Protein AF-A0A3D2XGN0-F1 (afdb_monomer_lite)

Radius of gyration: 17.36 Å; chains: 1; bounding box: 43×26×46 Å

pLDDT: mean 86.52, std 13.49, range [35.97, 97.38]

Foldseek 3Di:
DQPAWDDDQNDTHGHPNLVPPPVVVVVVVVVLVVLPDQKDWDADSVDRVDTDIDGRCSHPCVVVDDDPDDDDDDDDCVVPVPVVD

Secondary structure (DSSP, 8-state):
----PEEETTEEEPTTGGG-HHHHHHHHHHHHHT---SEEEEE-SS-TT-EEEEE-TTSTTGGG------------TTT-GGGG-

Sequence (85 aa):
QNHGASFFSGFLYQKNWHHDFEYTQWMGSEIMQDKTSLAIACPSAVVQQEQNFLLNPAHKDYGKIRLKEVSGFYFDERLFPSMYR

Structure (mmCIF, N/CA/C/O backbone):
data_AF-A0A3D2XGN0-F1
#
_entry.id   AF-A0A3D2XGN0-F1
#
loop_
_atom_site.group_PDB
_atom_site.id
_atom_site.type_symbol
_atom_site.label_atom_id
_atom_site.label_alt_id
_atom_site.label_comp_id
_atom_site.label_asym_id
_atom_site.label_entity_id
_atom_site.label_seq_id
_atom_site.pdbx_PDB_ins_code
_atom_site.Cartn_x
_atom_site.Cartn_y
_atom_site.Cartn_z
_atom_site.occupancy
_atom_site.B_iso_or_equiv
_atom_site.auth_seq_id
_atom_site.auth_comp_id
_atom_site.auth_asym_id
_atom_site.auth_atom_id
_atom_site.pdbx_PDB_model_num
ATOM 1 N N . GLN A 1 1 ? 25.723 8.090 15.786 1.00 35.97 1 GLN A N 1
ATOM 2 C CA . GLN A 1 1 ? 24.876 9.252 15.441 1.00 35.97 1 GLN A CA 1
ATOM 3 C C . GLN A 1 1 ? 23.791 8.751 14.485 1.00 35.97 1 GLN A C 1
ATOM 5 O O . GLN A 1 1 ? 24.030 8.661 13.291 1.00 35.97 1 GLN A O 1
ATOM 10 N N . ASN A 1 2 ? 22.644 8.314 15.016 1.00 38.31 2 ASN A N 1
ATOM 11 C CA . ASN A 1 2 ? 21.617 7.558 14.281 1.00 38.31 2 ASN A CA 1
ATOM 12 C C . ASN A 1 2 ? 20.470 8.482 13.838 1.00 38.31 2 ASN A C 1
ATOM 14 O O . ASN A 1 2 ? 19.440 8.531 14.496 1.00 38.31 2 ASN A O 1
ATOM 18 N N . HIS A 1 3 ? 20.647 9.219 12.740 1.00 48.53 3 HIS A N 1
ATOM 19 C CA . HIS A 1 3 ? 19.624 10.133 12.193 1.00 48.53 3 HIS A CA 1
ATOM 20 C C . HIS A 1 3 ? 18.928 9.572 10.932 1.00 48.53 3 HIS A C 1
ATOM 22 O O . HIS A 1 3 ? 18.480 10.323 10.078 1.00 48.53 3 HIS A O 1
ATOM 28 N N . GLY A 1 4 ? 18.883 8.247 10.759 1.00 55.12 4 GLY A N 1
ATOM 29 C CA . GLY A 1 4 ? 18.566 7.614 9.470 1.00 55.12 4 GLY A CA 1
ATOM 30 C C . GLY A 1 4 ? 17.108 7.214 9.225 1.00 55.12 4 GLY A C 1
ATOM 31 O O . GLY A 1 4 ? 16.905 6.268 8.474 1.00 55.12 4 GLY A O 1
ATOM 32 N N . ALA A 1 5 ? 16.116 7.837 9.863 1.00 61.34 5 ALA A N 1
ATOM 33 C CA . ALA A 1 5 ? 14.708 7.507 9.616 1.00 61.34 5 ALA A CA 1
ATOM 34 C C . ALA A 1 5 ? 14.104 8.431 8.545 1.00 61.34 5 ALA A C 1
ATOM 36 O O . ALA A 1 5 ? 14.335 9.640 8.567 1.00 61.34 5 ALA A O 1
ATOM 37 N N . SER A 1 6 ? 13.323 7.872 7.621 1.00 65.50 6 SER A N 1
ATOM 38 C CA . SER A 1 6 ? 12.560 8.641 6.631 1.00 65.50 6 SER A CA 1
ATOM 39 C C . SER A 1 6 ? 11.125 8.819 7.120 1.00 65.50 6 SER A C 1
ATOM 41 O O . SER A 1 6 ? 10.482 7.848 7.504 1.00 65.50 6 SER A O 1
ATOM 43 N N . PHE A 1 7 ? 10.612 10.049 7.112 1.00 65.19 7 PHE A N 1
ATOM 44 C CA . PHE A 1 7 ? 9.227 10.331 7.495 1.00 65.19 7 PHE A CA 1
ATOM 45 C C . PHE A 1 7 ? 8.332 10.370 6.256 1.00 65.19 7 PHE A C 1
ATOM 47 O O . PHE A 1 7 ? 8.603 11.130 5.327 1.00 65.19 7 PHE A O 1
ATOM 54 N N . PHE A 1 8 ? 7.266 9.571 6.242 1.00 65.44 8 PHE A N 1
ATOM 55 C CA . PHE A 1 8 ? 6.293 9.565 5.153 1.00 65.44 8 PHE A CA 1
ATOM 56 C C . PHE A 1 8 ? 4.883 9.290 5.682 1.00 65.44 8 PHE A C 1
ATOM 58 O O . PHE A 1 8 ? 4.668 8.326 6.410 1.00 65.44 8 PHE A O 1
ATOM 65 N N . SER A 1 9 ? 3.918 10.141 5.319 1.00 63.97 9 SER A N 1
ATOM 66 C CA . SER A 1 9 ? 2.494 9.997 5.674 1.00 63.97 9 SER A CA 1
ATOM 67 C C . SER A 1 9 ? 2.216 9.706 7.164 1.00 63.97 9 SER A C 1
ATOM 69 O O . SER A 1 9 ? 1.327 8.924 7.493 1.00 63.97 9 SER A O 1
ATOM 71 N N . GLY A 1 10 ? 2.972 10.318 8.082 1.00 70.12 10 GLY A N 1
ATOM 72 C CA . GLY A 1 10 ? 2.802 10.097 9.525 1.00 70.12 10 GLY A CA 1
ATOM 73 C C . GLY A 1 10 ? 3.570 8.898 10.092 1.00 70.12 10 GLY A C 1
ATOM 74 O O . GLY A 1 10 ? 3.603 8.738 11.309 1.00 70.12 10 GLY A O 1
ATOM 75 N N . PHE A 1 11 ? 4.233 8.102 9.250 1.00 76.44 11 PHE A N 1
ATOM 76 C CA . PHE A 1 11 ? 5.034 6.949 9.657 1.00 76.44 11 PHE A CA 1
ATOM 77 C C . PHE A 1 11 ? 6.533 7.238 9.544 1.00 76.44 11 PHE A C 1
ATOM 79 O O . PHE A 1 11 ? 7.005 7.881 8.602 1.00 76.44 11 PHE A O 1
ATOM 86 N N . LEU A 1 12 ? 7.290 6.738 10.521 1.00 79.50 12 LEU A N 1
ATOM 87 C CA . LEU A 1 12 ? 8.748 6.727 10.494 1.00 79.50 12 LEU A CA 1
ATOM 88 C C . LEU A 1 12 ? 9.223 5.386 9.939 1.00 79.50 12 LEU A C 1
ATOM 90 O O . LEU A 1 12 ? 9.055 4.344 10.570 1.00 79.50 12 LEU A O 1
ATOM 94 N N . TYR A 1 13 ? 9.844 5.435 8.770 1.00 84.62 13 TYR A N 1
ATOM 95 C CA . TYR A 1 13 ? 10.476 4.291 8.137 1.00 84.62 13 TYR A CA 1
ATOM 96 C C . TYR A 1 13 ? 11.932 4.196 8.573 1.00 84.62 13 TYR A C 1
ATOM 98 O O . TYR A 1 13 ? 12.666 5.190 8.579 1.00 84.62 13 TYR A O 1
ATOM 106 N N . GLN A 1 14 ? 12.365 2.982 8.904 1.00 88.56 14 GLN A N 1
ATOM 107 C CA . GLN A 1 14 ? 13.774 2.694 9.144 1.00 88.56 14 GLN A CA 1
ATOM 108 C C . GLN A 1 14 ? 14.622 2.957 7.889 1.00 88.56 14 GLN A C 1
ATOM 110 O O . GLN A 1 14 ? 14.139 2.928 6.751 1.00 88.56 14 GLN A O 1
ATOM 115 N N . LYS A 1 15 ? 15.921 3.201 8.096 1.00 88.12 15 LYS A N 1
ATOM 116 C CA . LYS A 1 15 ? 16.881 3.326 6.996 1.00 88.12 15 LYS A CA 1
ATOM 117 C C . LYS A 1 15 ? 16.816 2.073 6.120 1.00 88.12 15 LYS A C 1
ATOM 119 O O . LYS A 1 15 ? 16.814 0.970 6.650 1.00 88.12 15 LYS A O 1
ATOM 124 N N . ASN A 1 16 ? 16.828 2.246 4.797 1.00 90.56 16 ASN A N 1
ATOM 125 C CA . ASN A 1 16 ? 16.805 1.146 3.824 1.00 90.56 16 ASN A CA 1
ATOM 126 C C . ASN A 1 16 ? 15.576 0.221 3.935 1.00 90.56 16 ASN A C 1
ATOM 128 O O . ASN A 1 16 ? 15.656 -0.934 3.530 1.00 90.56 16 ASN A O 1
ATOM 132 N N . TRP A 1 17 ? 14.435 0.724 4.423 1.00 92.50 17 TRP A N 1
ATOM 133 C CA . TRP A 1 17 ? 13.182 -0.039 4.540 1.00 92.50 17 TRP A CA 1
ATOM 134 C C . TRP A 1 17 ? 12.797 -0.812 3.264 1.00 92.50 17 TRP A C 1
ATOM 136 O O . TRP A 1 17 ? 12.255 -1.903 3.351 1.00 92.50 17 TRP A O 1
ATOM 146 N N . HIS A 1 18 ? 13.100 -0.278 2.077 1.00 91.44 18 HIS A N 1
ATOM 147 C CA . HIS A 1 18 ? 12.766 -0.884 0.781 1.00 91.44 18 HIS A CA 1
ATOM 148 C C . HIS A 1 18 ? 13.596 -2.136 0.451 1.00 91.44 18 HIS A C 1
ATOM 150 O O . HIS A 1 18 ? 13.296 -2.829 -0.516 1.00 91.44 18 HIS A O 1
ATOM 156 N N . HIS A 1 19 ? 14.625 -2.431 1.248 1.00 93.88 19 HIS A N 1
ATOM 157 C CA . HIS A 1 19 ? 15.394 -3.672 1.189 1.00 93.88 19 HIS A CA 1
ATOM 158 C C . HIS A 1 19 ? 14.998 -4.673 2.284 1.00 93.88 19 HIS A C 1
ATOM 160 O O . HIS A 1 19 ? 15.513 -5.788 2.294 1.00 93.88 19 HIS A O 1
ATOM 166 N N . ASP A 1 20 ? 14.100 -4.288 3.193 1.00 94.94 20 ASP A N 1
ATOM 167 C CA .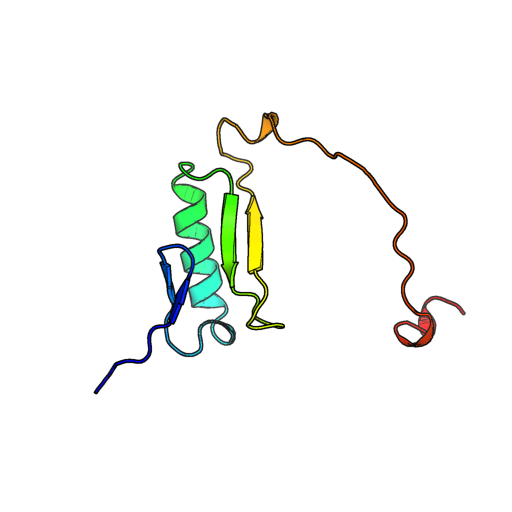 ASP A 1 20 ? 13.671 -5.098 4.329 1.00 94.94 20 ASP A CA 1
ATOM 168 C C . ASP A 1 20 ? 12.196 -5.497 4.168 1.00 94.94 20 ASP A C 1
ATOM 170 O O . ASP A 1 20 ? 11.256 -4.801 4.576 1.00 94.94 20 ASP A O 1
ATOM 174 N N . PHE A 1 21 ? 11.992 -6.631 3.497 1.00 95.00 21 PHE A N 1
ATOM 175 C CA . PHE A 1 21 ? 10.656 -7.159 3.235 1.00 95.00 21 PHE A CA 1
ATOM 176 C C . PHE A 1 21 ? 9.937 -7.575 4.519 1.00 95.00 21 PHE A C 1
ATOM 178 O O . PHE A 1 21 ? 8.742 -7.323 4.642 1.00 95.00 21 PHE A O 1
ATOM 185 N N . GLU A 1 22 ? 10.646 -8.157 5.487 1.00 96.44 22 GLU A N 1
ATOM 186 C CA . GLU A 1 22 ? 10.043 -8.590 6.751 1.00 96.44 22 GLU A CA 1
ATOM 187 C C . GLU A 1 22 ? 9.520 -7.389 7.541 1.00 96.44 22 GLU A C 1
ATOM 189 O O . GLU A 1 22 ? 8.364 -7.381 7.966 1.00 96.44 22 GLU A O 1
ATOM 194 N N . TYR A 1 23 ? 10.323 -6.327 7.661 1.00 94.69 23 TYR A N 1
ATOM 195 C CA . TYR A 1 23 ? 9.911 -5.092 8.324 1.00 94.69 23 TYR A CA 1
ATOM 196 C C . TYR A 1 23 ? 8.703 -4.437 7.647 1.00 94.69 23 TYR A C 1
ATOM 198 O O . TYR A 1 23 ? 7.749 -4.042 8.323 1.00 94.69 23 TYR A O 1
ATOM 206 N N . THR A 1 24 ? 8.725 -4.314 6.317 1.00 94.19 24 THR A N 1
ATOM 207 C CA . THR A 1 24 ? 7.633 -3.666 5.572 1.00 94.19 24 THR A CA 1
ATOM 208 C C . THR A 1 24 ? 6.339 -4.479 5.612 1.00 94.19 24 THR A C 1
ATOM 210 O O . THR A 1 24 ? 5.262 -3.895 5.754 1.00 94.19 24 THR A O 1
ATOM 213 N N . GLN A 1 25 ? 6.426 -5.811 5.564 1.00 94.62 25 GLN A N 1
ATOM 214 C CA . GLN A 1 25 ? 5.277 -6.706 5.718 1.00 94.62 25 GLN A CA 1
ATOM 215 C C . GLN A 1 25 ? 4.706 -6.674 7.136 1.00 94.62 25 GLN A C 1
ATOM 217 O O . GLN A 1 25 ? 3.487 -6.572 7.293 1.00 94.62 25 GLN A O 1
ATOM 222 N N . TRP A 1 26 ? 5.561 -6.728 8.160 1.00 94.75 26 TRP A N 1
ATOM 223 C CA . TRP A 1 26 ? 5.143 -6.620 9.558 1.00 94.75 26 TRP A CA 1
ATOM 224 C C . TRP A 1 26 ? 4.429 -5.292 9.811 1.00 94.75 26 TRP A C 1
ATOM 226 O O . TRP A 1 26 ? 3.278 -5.290 10.244 1.00 94.75 26 TRP A O 1
ATOM 236 N N . MET A 1 27 ? 5.054 -4.167 9.449 1.00 91.62 27 MET A N 1
ATOM 237 C CA . MET A 1 27 ? 4.457 -2.842 9.620 1.00 91.62 27 MET A CA 1
ATOM 238 C C . MET A 1 27 ? 3.111 -2.740 8.893 1.00 91.62 27 MET A C 1
ATOM 240 O O . MET A 1 27 ? 2.124 -2.306 9.482 1.00 91.62 27 MET A O 1
ATOM 244 N N . GLY A 1 28 ? 3.053 -3.152 7.622 1.00 90.69 28 GLY A N 1
ATOM 245 C CA . GLY A 1 28 ? 1.812 -3.125 6.850 1.00 90.69 28 GLY A CA 1
ATOM 246 C C . GLY A 1 28 ? 0.705 -3.966 7.493 1.00 90.69 28 GLY A C 1
ATOM 247 O O . GLY A 1 28 ? -0.447 -3.535 7.536 1.00 90.69 28 GLY A O 1
ATOM 248 N N . SER A 1 29 ? 1.059 -5.130 8.043 1.00 91.81 29 SER A N 1
ATOM 249 C CA . SER A 1 29 ? 0.123 -6.020 8.736 1.00 91.81 29 SER A CA 1
ATOM 250 C C . SER A 1 29 ? -0.437 -5.384 10.005 1.00 91.81 29 SER A C 1
ATOM 252 O O . SER A 1 29 ? -1.651 -5.410 10.200 1.00 91.81 29 SER A O 1
ATOM 254 N N . GLU A 1 30 ? 0.411 -4.775 10.834 1.00 91.31 30 GLU A N 1
ATOM 255 C CA . GLU A 1 30 ? -0.016 -4.100 12.066 1.00 91.31 30 GLU A CA 1
ATOM 256 C C . GLU A 1 30 ? -0.994 -2.956 11.770 1.00 91.31 30 GLU A C 1
ATOM 258 O O . GLU A 1 30 ? -2.065 -2.878 12.374 1.00 91.31 30 GLU A O 1
ATOM 263 N N . ILE A 1 31 ? -0.691 -2.104 10.782 1.00 88.38 31 ILE A N 1
ATOM 264 C CA . ILE A 1 31 ? -1.568 -0.964 10.475 1.00 88.38 31 ILE A CA 1
ATOM 265 C C . ILE A 1 31 ? -2.905 -1.435 9.871 1.00 88.38 31 ILE A C 1
ATOM 267 O O . ILE A 1 31 ? -3.959 -0.858 10.143 1.00 88.38 31 ILE A O 1
ATOM 271 N N . MET A 1 32 ? -2.905 -2.507 9.071 1.00 89.25 32 MET A N 1
ATOM 272 C CA . MET A 1 32 ? -4.139 -3.075 8.513 1.00 89.25 32 MET A CA 1
ATOM 273 C C . MET A 1 32 ? -5.037 -3.720 9.583 1.00 89.25 32 MET A C 1
ATOM 275 O O . MET A 1 32 ? -6.266 -3.656 9.462 1.00 89.25 32 MET A O 1
ATOM 279 N N . GLN A 1 33 ? -4.457 -4.319 10.629 1.00 90.75 33 GLN A N 1
ATOM 280 C CA . GLN A 1 33 ? -5.203 -4.983 11.707 1.00 90.75 33 GLN A CA 1
ATOM 281 C C . GLN A 1 33 ? -6.013 -4.015 12.580 1.00 90.75 33 GLN A C 1
ATOM 283 O O . GLN A 1 33 ? -7.076 -4.402 13.068 1.00 90.75 33 GLN A O 1
ATOM 288 N N . ASP A 1 34 ? -5.565 -2.766 12.729 1.00 87.06 34 ASP A N 1
ATOM 289 C CA . ASP A 1 34 ? -6.264 -1.742 13.520 1.00 87.06 34 ASP A CA 1
ATOM 290 C C . ASP A 1 34 ? -7.624 -1.348 12.901 1.00 87.06 34 ASP A C 1
ATOM 292 O O . ASP A 1 34 ? -8.533 -0.889 13.586 1.00 87.06 34 ASP A O 1
ATOM 296 N N . LYS A 1 35 ? -7.825 -1.579 11.590 1.00 88.00 35 LYS A N 1
ATOM 297 C CA . LYS A 1 35 ? -9.087 -1.300 10.857 1.00 88.00 35 LYS A CA 1
ATOM 298 C C . LYS A 1 35 ? -9.603 0.140 11.007 1.00 88.00 35 LYS A C 1
ATOM 300 O O . LYS A 1 35 ? -10.763 0.410 10.695 1.00 88.00 35 LYS A O 1
ATOM 305 N N . THR A 1 36 ? -8.756 1.067 11.447 1.00 90.12 36 THR A N 1
ATOM 306 C CA . THR A 1 36 ? -9.062 2.494 11.629 1.00 90.12 36 THR A CA 1
ATOM 307 C C . THR A 1 36 ? -8.900 3.289 10.341 1.00 90.12 36 THR A C 1
ATOM 309 O O . THR A 1 36 ? -9.589 4.285 10.134 1.00 90.12 36 THR A O 1
ATOM 312 N N . SER A 1 37 ? -8.011 2.834 9.457 1.00 91.25 37 SER A N 1
ATOM 313 C CA . SER A 1 37 ? -7.693 3.500 8.197 1.00 91.25 37 SER A CA 1
ATOM 314 C C . SER A 1 37 ? -8.289 2.744 7.014 1.00 91.25 37 SER A C 1
ATOM 316 O O . SER A 1 37 ? -8.021 1.557 6.827 1.00 91.25 37 SER A O 1
ATOM 318 N N . LEU A 1 38 ? -9.078 3.439 6.187 1.00 94.69 38 LEU A N 1
ATOM 319 C CA . LEU A 1 38 ? -9.584 2.904 4.917 1.00 94.69 38 LEU A CA 1
ATOM 320 C C . LEU A 1 38 ? -8.462 2.724 3.887 1.00 94.69 38 LEU A C 1
ATOM 322 O O . LEU A 1 38 ? -8.461 1.754 3.132 1.00 94.69 38 LEU A O 1
ATOM 326 N N . ALA A 1 39 ? -7.538 3.680 3.846 1.00 93.56 39 ALA A N 1
ATOM 327 C CA 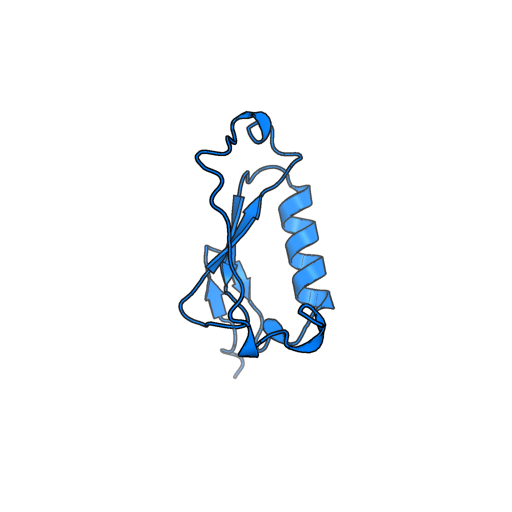. ALA A 1 39 ? -6.419 3.716 2.923 1.00 93.56 39 ALA A CA 1
ATOM 328 C C . ALA A 1 39 ? -5.166 4.211 3.650 1.00 93.56 39 ALA A C 1
ATOM 330 O O . ALA A 1 39 ? -5.259 5.099 4.498 1.00 93.56 39 ALA A O 1
ATOM 331 N N . ILE A 1 40 ? -4.006 3.667 3.293 1.00 91.69 40 ILE A N 1
ATOM 332 C CA . ILE A 1 40 ? -2.697 4.106 3.782 1.00 91.69 40 ILE A CA 1
ATOM 333 C C . ILE A 1 40 ? -1.854 4.504 2.581 1.00 91.69 40 ILE A C 1
ATOM 335 O O . ILE A 1 40 ? -1.693 3.699 1.665 1.00 91.69 40 ILE A O 1
ATOM 339 N N . ALA A 1 41 ? -1.294 5.712 2.602 1.00 92.19 41 ALA A N 1
ATOM 340 C CA . ALA A 1 41 ? -0.259 6.110 1.659 1.00 92.19 41 ALA A CA 1
ATOM 341 C C . ALA A 1 41 ? 1.100 5.571 2.125 1.00 92.19 41 ALA A C 1
ATOM 343 O O . ALA A 1 41 ? 1.508 5.804 3.264 1.00 92.19 41 ALA A O 1
ATOM 344 N N . CYS A 1 42 ? 1.813 4.876 1.245 1.00 92.06 42 CYS A N 1
ATOM 345 C CA . CYS A 1 42 ? 3.167 4.393 1.488 1.00 92.06 42 CYS A CA 1
ATOM 346 C C . CYS A 1 42 ? 4.120 4.882 0.387 1.00 92.06 42 CYS A C 1
ATOM 348 O O . CYS A 1 42 ? 3.695 5.106 -0.750 1.00 92.06 42 CYS A O 1
ATOM 350 N N . PRO A 1 43 ? 5.409 5.076 0.700 1.00 93.25 43 PRO A N 1
ATOM 351 C CA . PRO A 1 43 ? 6.379 5.504 -0.298 1.00 93.25 43 PRO A CA 1
ATOM 352 C C . PRO A 1 43 ? 6.563 4.419 -1.368 1.00 93.25 43 PRO A C 1
ATOM 354 O O . PRO A 1 43 ? 6.570 3.223 -1.065 1.00 93.25 43 PRO A O 1
ATOM 357 N N . SER A 1 44 ? 6.735 4.821 -2.627 1.00 94.06 44 SER A N 1
ATOM 358 C CA . SER A 1 44 ? 7.128 3.883 -3.679 1.00 94.06 44 SER A CA 1
ATOM 359 C C . SER A 1 44 ? 8.596 3.483 -3.505 1.00 94.06 44 SER A C 1
ATOM 361 O O . SER A 1 44 ? 9.479 4.324 -3.344 1.00 94.06 44 SER A O 1
ATOM 363 N N . ALA A 1 45 ? 8.864 2.175 -3.539 1.00 93.56 45 ALA A N 1
ATOM 364 C CA . ALA A 1 45 ? 10.226 1.637 -3.498 1.00 93.56 45 ALA A CA 1
ATOM 365 C C . ALA A 1 45 ? 10.964 1.795 -4.841 1.00 93.56 45 ALA A C 1
ATOM 367 O O . ALA A 1 45 ? 12.184 1.660 -4.889 1.00 93.56 45 ALA A O 1
ATOM 368 N N . VAL A 1 46 ? 10.228 2.065 -5.927 1.00 93.56 46 VAL A N 1
ATOM 369 C CA . VAL A 1 46 ? 10.763 2.171 -7.293 1.00 93.56 46 VAL A CA 1
ATOM 370 C C . VAL A 1 46 ? 11.043 3.629 -7.655 1.00 93.56 46 VAL A C 1
ATOM 372 O O . VAL A 1 46 ? 12.118 3.947 -8.156 1.00 93.56 46 VAL A O 1
ATOM 375 N N . VAL A 1 47 ? 10.090 4.523 -7.377 1.00 93.75 47 VAL A N 1
ATOM 376 C CA . VAL A 1 47 ? 10.159 5.947 -7.734 1.00 93.75 47 VAL A CA 1
ATOM 377 C C . VAL A 1 47 ? 9.982 6.779 -6.467 1.00 93.75 47 VAL A C 1
ATOM 379 O O . VAL A 1 47 ? 8.886 6.877 -5.933 1.00 93.75 47 VAL A O 1
ATOM 382 N N . GLN A 1 48 ? 11.056 7.394 -5.971 1.00 86.19 48 GLN A N 1
ATOM 383 C CA . GLN A 1 48 ? 11.081 8.040 -4.645 1.00 86.19 48 GLN A CA 1
ATOM 384 C C . GLN A 1 48 ? 10.071 9.188 -4.470 1.00 86.19 48 GLN A C 1
ATOM 386 O O . GLN A 1 48 ? 9.690 9.510 -3.348 1.00 86.19 48 GLN A O 1
ATOM 391 N N . GLN A 1 49 ? 9.664 9.825 -5.567 1.00 90.00 49 GLN A N 1
ATOM 392 C CA . GLN A 1 49 ? 8.708 10.930 -5.593 1.00 90.00 49 GLN A CA 1
ATOM 393 C C . GLN A 1 49 ? 7.247 10.457 -5.652 1.00 90.00 49 GLN A C 1
ATOM 395 O O . GLN A 1 49 ? 6.338 11.277 -5.523 1.00 90.00 49 GLN A O 1
ATOM 400 N N . GLU A 1 50 ? 7.011 9.160 -5.857 1.00 93.75 50 GLU A N 1
ATOM 401 C CA . GLU A 1 50 ? 5.678 8.575 -5.964 1.00 93.75 50 GLU A CA 1
ATOM 402 C C . GLU A 1 50 ? 5.247 7.873 -4.676 1.00 93.75 50 GLU A C 1
ATOM 404 O O . GLU A 1 50 ? 6.047 7.515 -3.806 1.00 93.75 50 GLU A O 1
ATOM 409 N N . GLN A 1 51 ? 3.940 7.645 -4.578 1.00 94.00 51 GLN A N 1
ATOM 410 C CA . GLN A 1 51 ? 3.316 6.955 -3.463 1.00 94.00 51 GLN A CA 1
ATOM 411 C C . GLN A 1 51 ? 2.394 5.853 -3.969 1.00 94.00 51 GLN A C 1
ATOM 413 O O . GLN A 1 51 ? 1.704 6.017 -4.974 1.00 94.00 51 GLN A O 1
ATOM 418 N N . ASN A 1 52 ? 2.363 4.754 -3.230 1.00 94.75 52 ASN A N 1
ATOM 419 C CA . ASN A 1 52 ? 1.387 3.692 -3.396 1.00 94.75 52 ASN A CA 1
ATOM 420 C C . ASN A 1 52 ? 0.313 3.817 -2.313 1.00 94.75 52 ASN A C 1
ATOM 422 O O . ASN A 1 52 ? 0.527 4.439 -1.271 1.00 94.75 52 ASN A O 1
ATOM 426 N N . PHE A 1 53 ? -0.844 3.203 -2.552 1.00 94.19 53 PHE A N 1
ATOM 427 C CA . PHE A 1 53 ? -1.935 3.169 -1.584 1.00 94.19 53 PHE A CA 1
ATOM 428 C C . PHE A 1 53 ? -2.323 1.732 -1.261 1.00 94.19 53 PHE A C 1
ATOM 430 O O . PHE A 1 53 ? -2.621 0.944 -2.157 1.00 94.19 53 PHE A O 1
ATOM 437 N N . LEU A 1 54 ? -2.369 1.410 0.030 1.00 93.62 54 LEU A N 1
ATOM 438 C CA . LEU A 1 54 ? -2.948 0.168 0.533 1.00 93.62 54 LEU A CA 1
ATOM 439 C C . LEU A 1 54 ? -4.380 0.443 0.976 1.00 93.62 54 LEU A C 1
ATOM 441 O O . LEU A 1 54 ? -4.600 1.263 1.864 1.00 93.62 54 LEU A O 1
ATOM 445 N N . LEU A 1 55 ? -5.351 -0.231 0.366 1.00 95.31 55 LEU A N 1
ATOM 446 C CA . LEU A 1 55 ? -6.760 -0.150 0.750 1.00 95.31 55 LEU A CA 1
ATOM 447 C C . LEU A 1 55 ? -7.081 -1.290 1.718 1.00 95.31 55 LEU A C 1
ATOM 449 O O . LEU A 1 55 ? -6.756 -2.433 1.414 1.00 95.31 55 LEU A O 1
ATOM 453 N N . ASN A 1 56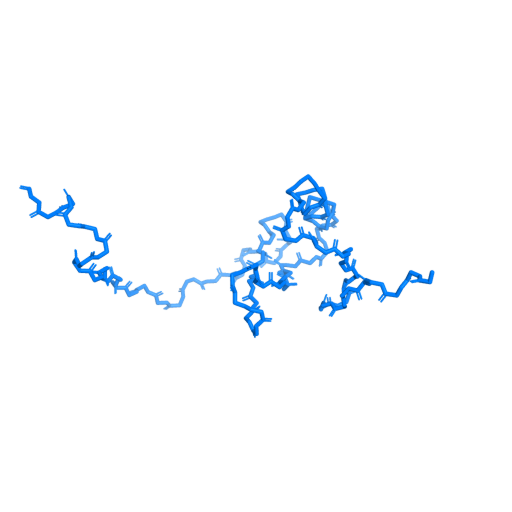 ? -7.738 -0.998 2.842 1.00 95.38 56 ASN A N 1
ATOM 454 C CA . ASN A 1 56 ? -8.080 -1.987 3.865 1.00 95.38 56 ASN A CA 1
ATOM 455 C C . ASN A 1 56 ? -9.494 -2.563 3.651 1.00 95.38 56 ASN A C 1
ATOM 457 O O . ASN A 1 56 ? -10.472 -1.875 3.965 1.00 95.38 56 ASN A O 1
ATOM 461 N N . PRO A 1 57 ? -9.645 -3.826 3.200 1.00 94.38 57 PRO A N 1
ATOM 462 C CA . PRO A 1 57 ? -10.955 -4.438 2.964 1.00 94.38 57 PRO A CA 1
ATOM 463 C C . PRO A 1 57 ? -11.804 -4.608 4.225 1.00 94.38 57 PRO A C 1
ATOM 465 O O . PRO A 1 57 ? -13.026 -4.698 4.137 1.00 94.38 57 PRO A O 1
ATOM 468 N N . ALA A 1 58 ? -11.173 -4.648 5.401 1.00 94.56 58 ALA A N 1
ATOM 469 C CA . ALA A 1 58 ? -11.854 -4.827 6.678 1.00 94.56 58 ALA A CA 1
ATOM 470 C C . ALA A 1 58 ? -12.376 -3.511 7.285 1.00 94.56 58 ALA A C 1
ATOM 472 O O . ALA A 1 58 ? -13.056 -3.543 8.312 1.00 94.56 58 ALA A O 1
ATOM 473 N N . HIS A 1 59 ? -12.075 -2.357 6.681 1.00 96.56 59 HIS A N 1
ATOM 474 C CA . HIS A 1 59 ? -12.585 -1.068 7.142 1.00 96.56 59 HIS A CA 1
ATOM 475 C C . HIS A 1 59 ? -14.081 -0.914 6.808 1.00 96.56 59 HIS A C 1
ATOM 477 O O . HIS A 1 59 ? -14.517 -1.222 5.698 1.00 96.56 59 HIS A O 1
ATOM 483 N N . LYS A 1 60 ? -14.876 -0.353 7.732 1.00 96.75 60 LYS A N 1
ATOM 484 C CA . LYS A 1 60 ? -16.344 -0.194 7.592 1.00 96.75 60 LYS A CA 1
ATOM 485 C C . LYS A 1 60 ? -16.788 0.529 6.312 1.00 96.75 60 LYS A C 1
ATOM 487 O O . LYS A 1 60 ? -17.856 0.258 5.775 1.00 96.75 60 LYS A O 1
ATOM 492 N N . ASP A 1 61 ? -15.957 1.448 5.825 1.00 97.38 61 ASP A N 1
ATOM 493 C CA . ASP A 1 61 ? -16.228 2.252 4.630 1.00 97.38 61 ASP A CA 1
ATOM 494 C C . ASP A 1 61 ? -15.659 1.649 3.337 1.00 97.38 61 ASP A C 1
ATOM 496 O O . ASP A 1 61 ? -15.831 2.244 2.276 1.00 97.38 61 ASP A O 1
ATOM 500 N N . TYR A 1 62 ? -15.021 0.472 3.372 1.00 96.81 62 TYR A N 1
ATOM 501 C CA . TYR A 1 62 ? -14.473 -0.162 2.165 1.00 96.81 62 TYR A CA 1
ATOM 502 C C . TYR A 1 62 ? -15.546 -0.402 1.101 1.00 96.81 62 TYR A C 1
ATOM 504 O O . TYR A 1 62 ? -15.346 -0.116 -0.078 1.00 96.81 62 TYR A O 1
ATOM 512 N N . GLY A 1 63 ? -16.751 -0.782 1.534 1.00 97.19 63 GLY A N 1
ATOM 513 C CA . GLY A 1 63 ? -17.921 -0.924 0.670 1.00 97.19 63 GLY A CA 1
ATOM 514 C C . GLY A 1 63 ? -18.397 0.372 -0.001 1.00 97.19 63 GLY A C 1
ATOM 515 O O . GLY A 1 63 ? -19.343 0.317 -0.785 1.00 97.19 63 GLY A O 1
ATOM 516 N N . LYS A 1 64 ? -17.782 1.535 0.264 1.00 97.38 64 LYS A N 1
ATOM 517 C CA . LYS A 1 64 ? -18.029 2.806 -0.442 1.00 97.38 64 LYS A CA 1
ATOM 518 C C . LYS A 1 64 ? -17.080 3.032 -1.625 1.00 97.38 64 LYS A C 1
ATOM 520 O O . LYS A 1 64 ? -17.365 3.895 -2.450 1.00 97.38 64 LYS A O 1
ATOM 525 N N . ILE A 1 65 ? -15.997 2.260 -1.746 1.00 96.88 65 ILE A N 1
ATOM 526 C CA . ILE A 1 65 ? -15.066 2.351 -2.879 1.00 96.88 65 ILE A CA 1
ATOM 527 C C . ILE A 1 65 ? -15.787 1.919 -4.161 1.00 96.88 65 ILE A C 1
ATOM 529 O O . ILE A 1 65 ? -16.511 0.921 -4.185 1.00 96.88 65 ILE A O 1
ATOM 533 N N . ARG A 1 66 ? -15.630 2.695 -5.234 1.00 96.94 66 ARG A N 1
ATOM 534 C CA . ARG A 1 66 ? -16.237 2.428 -6.542 1.00 96.94 66 ARG A CA 1
ATOM 535 C C . ARG A 1 66 ? -15.175 2.511 -7.622 1.00 96.94 66 ARG A C 1
ATOM 537 O O . ARG A 1 66 ? -14.341 3.411 -7.611 1.00 96.94 66 ARG A O 1
ATOM 544 N N . LEU A 1 67 ? -15.251 1.587 -8.570 1.00 95.44 67 LEU A N 1
ATOM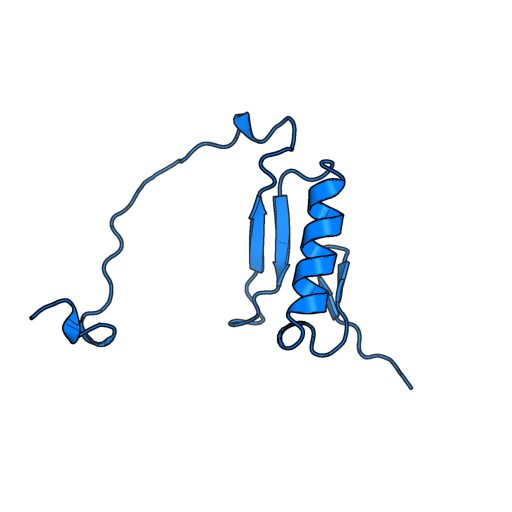 545 C CA . LEU A 1 67 ? -14.492 1.659 -9.807 1.00 95.44 67 LEU A CA 1
ATOM 546 C C . LEU A 1 67 ? -15.108 2.758 -10.675 1.00 95.44 67 LEU A C 1
ATOM 548 O O . LEU A 1 67 ? -16.290 2.685 -11.007 1.00 95.44 67 LEU A O 1
ATOM 552 N N . LYS A 1 68 ? -14.335 3.803 -10.978 1.00 95.75 68 LYS A N 1
ATOM 553 C CA . LYS A 1 68 ? -14.821 4.940 -11.772 1.00 95.75 68 LYS A CA 1
ATOM 554 C C . LYS A 1 68 ? -14.809 4.630 -13.265 1.00 95.75 68 LYS A C 1
ATOM 556 O O . LYS A 1 68 ? -15.758 4.951 -13.968 1.00 95.75 68 LYS A O 1
ATOM 561 N N . GLU A 1 69 ? -13.724 4.029 -13.729 1.00 95.62 69 GLU A N 1
ATOM 562 C CA . GLU A 1 69 ? -13.477 3.738 -15.133 1.00 95.62 69 GLU A CA 1
ATOM 563 C C . GLU A 1 69 ? -12.552 2.526 -15.222 1.00 95.62 69 GLU A C 1
ATOM 565 O O . GLU A 1 69 ? -11.699 2.322 -14.355 1.00 95.62 69 GLU A O 1
ATOM 570 N N . VAL A 1 70 ? -12.737 1.728 -16.269 1.00 94.44 70 VAL A N 1
ATOM 571 C CA . VAL A 1 70 ? -11.803 0.677 -16.666 1.00 94.44 70 VAL A CA 1
ATOM 572 C C . VAL A 1 70 ? -11.342 1.016 -18.066 1.00 94.44 70 VAL A C 1
ATOM 574 O O . VAL A 1 70 ? -12.153 1.053 -18.989 1.00 94.44 70 VAL A O 1
ATOM 577 N N . SER A 1 71 ? -10.050 1.261 -18.218 1.00 93.56 71 SER A N 1
ATOM 578 C CA . SER A 1 71 ? -9.422 1.472 -19.513 1.00 93.56 71 SER A CA 1
ATOM 579 C C . SER A 1 71 ? -8.542 0.276 -19.860 1.00 93.56 71 SER A C 1
ATOM 581 O O . SER A 1 71 ? -7.968 -0.381 -18.989 1.00 93.56 71 SER A O 1
ATOM 583 N N . GLY A 1 72 ? -8.461 -0.034 -21.154 1.00 92.56 72 GLY A N 1
ATOM 584 C CA . GLY A 1 72 ? -7.499 -1.011 -21.643 1.00 92.56 72 GLY A CA 1
ATOM 585 C C . GLY A 1 72 ? -6.083 -0.487 -21.429 1.00 92.56 72 GLY A C 1
ATOM 586 O O . GLY A 1 72 ? -5.783 0.654 -21.780 1.00 92.56 72 GLY A O 1
ATOM 587 N N . PHE A 1 73 ? -5.218 -1.323 -20.867 1.00 89.81 73 PHE A N 1
ATOM 588 C CA . PHE A 1 73 ? -3.791 -1.057 -20.788 1.00 89.81 73 PHE A CA 1
ATOM 589 C C . PHE A 1 73 ? -3.074 -1.922 -21.824 1.00 89.81 73 PHE A C 1
ATOM 591 O O . PHE A 1 73 ? -3.234 -3.143 -21.830 1.00 89.81 73 PHE A O 1
ATOM 598 N N . TYR A 1 74 ? -2.292 -1.289 -22.695 1.00 87.81 74 TYR A N 1
ATOM 599 C CA . TYR A 1 74 ? -1.485 -1.974 -23.698 1.00 87.81 74 TYR A CA 1
ATOM 600 C C . TYR A 1 74 ? -0.024 -1.876 -23.285 1.00 87.81 74 TYR A C 1
ATOM 602 O O . TYR A 1 74 ? 0.517 -0.778 -23.150 1.00 87.81 74 TYR A O 1
ATOM 610 N N . PHE A 1 75 ? 0.605 -3.027 -23.067 1.00 86.50 75 PHE A N 1
ATOM 611 C CA . PHE A 1 75 ? 2.043 -3.071 -22.867 1.00 86.50 75 PHE A CA 1
ATOM 612 C C . PHE A 1 75 ? 2.747 -2.719 -24.176 1.00 86.50 75 PHE A C 1
ATOM 614 O O . PHE A 1 75 ? 2.311 -3.114 -25.256 1.00 86.50 75 PHE A O 1
ATOM 621 N N . ASP A 1 76 ? 3.856 -1.994 -24.070 1.00 88.88 76 ASP A N 1
ATOM 622 C CA . ASP A 1 76 ? 4.765 -1.825 -25.196 1.00 88.88 76 ASP A CA 1
ATOM 623 C C . ASP A 1 76 ? 5.303 -3.206 -25.605 1.00 88.88 76 ASP A C 1
ATOM 625 O O . ASP A 1 76 ? 5.840 -3.937 -24.768 1.00 88.88 76 ASP A O 1
ATOM 629 N N . GLU A 1 77 ? 5.158 -3.575 -26.880 1.00 86.88 77 GLU A N 1
ATOM 630 C CA . GLU A 1 77 ? 5.549 -4.894 -27.404 1.00 86.88 77 GLU A CA 1
ATOM 631 C C . GLU A 1 77 ? 7.025 -5.223 -27.132 1.00 86.88 77 GLU A C 1
ATOM 633 O O . GLU A 1 77 ? 7.392 -6.389 -26.966 1.0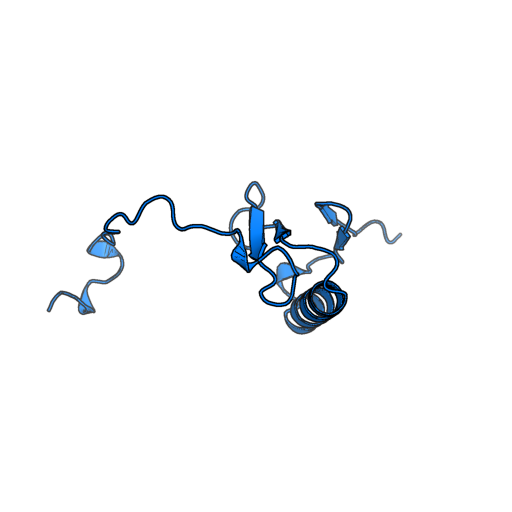0 86.88 77 GLU A O 1
ATOM 638 N N . ARG A 1 78 ? 7.880 -4.198 -27.010 1.00 89.44 78 ARG A N 1
ATOM 639 C CA . ARG A 1 78 ? 9.307 -4.364 -26.698 1.00 89.44 78 ARG A CA 1
ATOM 640 C C . ARG A 1 78 ? 9.544 -4.891 -25.284 1.00 89.44 78 ARG A C 1
ATOM 642 O O . ARG A 1 78 ? 10.602 -5.462 -25.033 1.00 89.44 78 ARG A O 1
ATOM 649 N N . LEU A 1 79 ? 8.593 -4.702 -24.368 1.00 88.31 79 LEU A N 1
ATOM 650 C CA . LEU A 1 79 ? 8.695 -5.172 -22.985 1.00 88.31 79 LEU A CA 1
ATOM 651 C C . LEU A 1 79 ? 8.352 -6.662 -22.849 1.00 88.31 79 LEU A C 1
ATOM 653 O O . LEU A 1 79 ? 8.899 -7.320 -21.967 1.00 88.31 79 LEU A O 1
ATOM 657 N N . PHE A 1 80 ? 7.498 -7.209 -23.727 1.00 85.69 80 PHE A N 1
ATOM 658 C CA . PHE A 1 80 ? 7.063 -8.613 -23.662 1.00 85.69 80 PHE A CA 1
ATOM 659 C C . PHE A 1 80 ? 7.055 -9.323 -25.031 1.00 85.69 80 PHE A C 1
ATOM 661 O O . PHE A 1 80 ? 6.013 -9.827 -25.453 1.00 85.69 80 PHE A O 1
ATOM 668 N N . PRO A 1 81 ? 8.206 -9.464 -25.720 1.00 74.75 81 PRO A N 1
ATOM 669 C CA . PRO A 1 81 ? 8.247 -10.008 -27.084 1.00 74.75 81 PRO A CA 1
ATOM 670 C C . PRO A 1 81 ? 7.764 -11.463 -27.210 1.00 74.75 81 PRO A C 1
ATOM 672 O O . PRO A 1 81 ? 7.376 -11.898 -28.290 1.00 74.75 81 PRO A O 1
ATOM 675 N N . SER A 1 82 ? 7.809 -12.243 -26.124 1.00 78.75 82 SER A N 1
ATOM 676 C CA . SER A 1 82 ? 7.378 -13.646 -26.106 1.00 78.75 82 SER A CA 1
ATOM 677 C C . SER A 1 82 ? 5.865 -13.838 -25.977 1.00 78.75 82 SER A C 1
ATOM 679 O O . SER A 1 82 ? 5.399 -14.936 -26.257 1.00 78.75 82 SER A O 1
ATOM 681 N N . MET A 1 83 ? 5.100 -12.813 -25.575 1.00 68.25 83 MET A N 1
ATOM 682 C CA . MET A 1 83 ? 3.631 -12.900 -25.508 1.00 68.25 83 MET A CA 1
ATOM 683 C C . MET A 1 83 ? 2.947 -12.748 -26.876 1.00 68.25 83 MET A C 1
ATOM 685 O O . MET A 1 83 ? 1.766 -13.054 -26.992 1.00 68.25 83 MET A O 1
ATOM 689 N N . TYR A 1 84 ? 3.671 -12.285 -27.900 1.00 60.34 84 TYR A N 1
ATOM 690 C CA . TYR A 1 84 ? 3.127 -11.964 -29.227 1.00 60.34 84 TYR A CA 1
ATOM 691 C C . TYR A 1 84 ? 3.557 -12.952 -30.328 1.00 60.34 84 TYR A C 1
ATOM 693 O O . TYR A 1 84 ? 3.449 -12.634 -31.511 1.00 60.34 84 TYR A O 1
ATOM 701 N N . ARG A 1 85 ?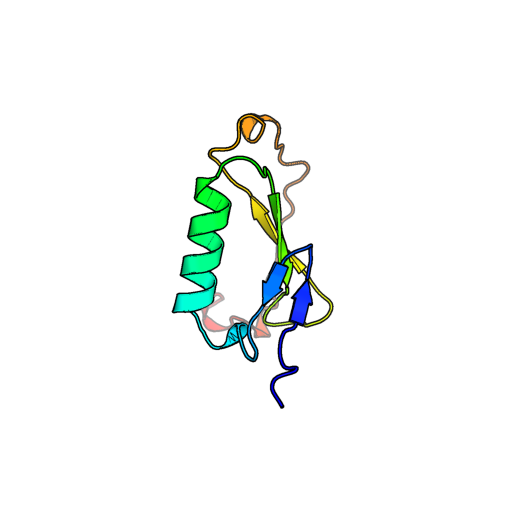 4.070 -14.133 -29.958 1.00 56.78 85 ARG A N 1
ATOM 702 C CA . ARG A 1 85 ? 4.456 -15.203 -30.892 1.00 56.78 85 ARG A CA 1
ATOM 703 C C . ARG A 1 85 ? 3.478 -16.367 -30.802 1.00 56.78 85 ARG A C 1
ATOM 705 O O . ARG A 1 85 ? 3.146 -16.909 -31.876 1.00 56.78 85 ARG A O 1
#